Protein AF-A0AA89TRU1-F1 (afdb_monomer_lite)

Sequence (63 aa):
MVVCEGLPGGGDPGRLSDYDTVATSLALLGDAELRELVDRATPLGTGIGGSSARLHVSGTPVR

pLDDT: mean 85.62, std 15.76, range [40.22, 97.75]

Radius of gyration: 13.75 Å; chains: 1; bounding box: 30×27×35 Å

Structure (mmCIF, N/CA/C/O backbone):
data_AF-A0AA89TRU1-F1
#
_entry.id   AF-A0AA89TRU1-F1
#
loop_
_atom_site.group_PDB
_atom_site.id
_atom_site.type_symbol
_atom_site.label_atom_id
_atom_site.label_alt_id
_atom_site.label_comp_id
_atom_site.label_asym_id
_atom_site.label_entity_id
_atom_site.label_seq_id
_atom_site.pdbx_PDB_ins_code
_atom_site.Cartn_x
_atom_site.Cartn_y
_atom_site.Cartn_z
_atom_site.occupancy
_atom_site.B_iso_or_equiv
_atom_site.auth_seq_id
_atom_site.auth_comp_id
_atom_site.auth_asym_id
_atom_site.auth_atom_id
_atom_site.pdbx_PDB_model_num
ATOM 1 N N . MET A 1 1 ? -10.856 12.968 -4.685 1.00 40.22 1 MET A N 1
ATOM 2 C CA . MET A 1 1 ? -10.678 12.209 -5.935 1.00 40.22 1 MET A CA 1
ATOM 3 C C . MET A 1 1 ? -9.701 13.001 -6.778 1.00 40.22 1 MET A C 1
ATOM 5 O O . MET A 1 1 ? -10.111 13.933 -7.456 1.00 40.22 1 MET A O 1
ATOM 9 N N . VAL A 1 2 ? -8.403 12.756 -6.597 1.00 52.75 2 VAL A N 1
ATOM 10 C CA . VAL A 1 2 ? -7.404 13.310 -7.513 1.00 52.75 2 VAL A CA 1
ATOM 11 C C . VAL A 1 2 ? -7.575 12.504 -8.789 1.00 52.75 2 VAL A C 1
ATOM 13 O O . VAL A 1 2 ? -7.373 11.301 -8.785 1.00 52.75 2 VAL A O 1
ATOM 16 N N . VAL A 1 3 ? -8.075 13.138 -9.840 1.00 54.28 3 VAL A N 1
ATOM 17 C CA . VAL A 1 3 ? -8.001 12.573 -11.182 1.00 54.28 3 VAL A CA 1
ATOM 18 C C . VAL A 1 3 ? -6.582 12.841 -11.668 1.00 54.28 3 VAL A C 1
ATOM 20 O O . VAL A 1 3 ? -6.198 13.997 -11.855 1.00 54.28 3 VAL A O 1
ATOM 23 N N . CYS A 1 4 ? -5.769 11.79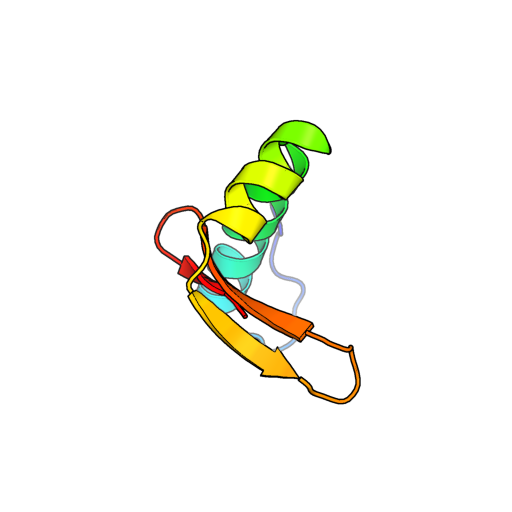5 -11.827 1.00 51.09 4 CYS A N 1
ATOM 24 C CA . CYS A 1 4 ? -4.558 11.877 -12.638 1.00 51.09 4 CYS A CA 1
ATOM 25 C C . CYS A 1 4 ? -4.975 12.044 -14.107 1.00 51.09 4 CYS A C 1
ATOM 27 O O . CYS A 1 4 ? -4.920 11.104 -14.894 1.00 51.09 4 CYS A O 1
ATOM 29 N N . GLU A 1 5 ? -5.430 13.244 -14.471 1.00 50.75 5 GLU A N 1
ATOM 30 C CA . GLU A 1 5 ? -5.624 13.627 -15.865 1.00 50.75 5 GLU A CA 1
ATOM 31 C C . GLU A 1 5 ? -4.260 13.517 -16.555 1.00 50.75 5 GLU A C 1
ATOM 33 O O . GLU A 1 5 ? -3.287 14.163 -16.153 1.00 50.75 5 GLU A O 1
ATOM 38 N N . GLY A 1 6 ? -4.176 12.625 -17.543 1.00 51.62 6 GLY A N 1
ATOM 39 C CA . GLY A 1 6 ? -2.941 12.282 -18.233 1.00 51.62 6 GLY A CA 1
ATOM 40 C C . GLY A 1 6 ? -2.234 13.519 -18.778 1.00 51.62 6 GLY A C 1
ATOM 41 O O . GLY A 1 6 ? -2.660 14.117 -19.764 1.00 51.62 6 GLY A O 1
ATOM 42 N N . LEU A 1 7 ? -1.113 13.878 -18.153 1.00 54.28 7 LEU A N 1
ATOM 43 C CA . LEU A 1 7 ? -0.118 14.748 -18.765 1.00 54.28 7 LEU A CA 1
ATOM 44 C C . LEU A 1 7 ? 0.414 14.052 -20.030 1.00 54.28 7 LEU A C 1
ATOM 46 O O . LEU A 1 7 ? 0.601 12.833 -20.005 1.00 54.28 7 LEU A O 1
ATOM 50 N N . PRO A 1 8 ? 0.694 14.786 -21.123 1.00 47.88 8 PRO A N 1
ATOM 51 C CA . PRO A 1 8 ? 1.164 14.226 -22.389 1.00 47.88 8 PRO A CA 1
ATOM 52 C C . PRO A 1 8 ? 2.642 13.795 -22.301 1.00 47.88 8 PRO A C 1
ATOM 54 O O . PRO A 1 8 ? 3.510 14.308 -23.000 1.00 47.88 8 PRO A O 1
ATOM 57 N N . GLY A 1 9 ? 2.941 12.857 -21.407 1.00 54.88 9 GLY A N 1
ATOM 58 C CA . GLY A 1 9 ? 4.167 12.074 -21.367 1.00 54.88 9 GLY A CA 1
ATOM 59 C C . GLY A 1 9 ? 3.770 10.617 -21.560 1.00 54.88 9 GLY A C 1
ATOM 60 O O . GLY A 1 9 ? 2.848 10.156 -20.899 1.00 54.88 9 GLY A O 1
ATOM 61 N N . GLY A 1 10 ? 4.402 9.920 -22.506 1.00 59.50 10 GLY A N 1
ATOM 62 C CA . GLY A 1 10 ? 3.989 8.603 -23.014 1.00 59.50 10 GLY A CA 1
ATOM 63 C C . GLY A 1 10 ? 4.074 7.445 -22.013 1.00 59.50 10 GLY A C 1
ATOM 64 O O . GLY A 1 10 ? 4.852 6.519 -22.215 1.00 59.50 10 GLY A O 1
ATOM 65 N N . GLY A 1 11 ? 3.293 7.504 -20.937 1.00 63.78 11 GLY A N 1
ATOM 66 C CA . GLY A 1 11 ? 3.038 6.408 -20.015 1.00 63.78 11 GLY A CA 1
ATOM 67 C C . GLY A 1 11 ? 1.818 5.603 -20.452 1.00 63.78 11 GLY A C 1
ATOM 68 O O . GLY A 1 11 ? 0.858 6.131 -21.010 1.00 63.78 11 GLY A O 1
ATOM 69 N N . ASP A 1 12 ? 1.861 4.306 -20.190 1.00 80.88 12 ASP A N 1
ATOM 70 C CA . ASP A 1 12 ? 0.770 3.372 -20.436 1.00 80.88 12 ASP A CA 1
ATOM 71 C C . ASP A 1 12 ? -0.415 3.765 -19.532 1.00 80.88 12 ASP A C 1
ATOM 73 O O . ASP A 1 12 ? -0.268 3.735 -18.306 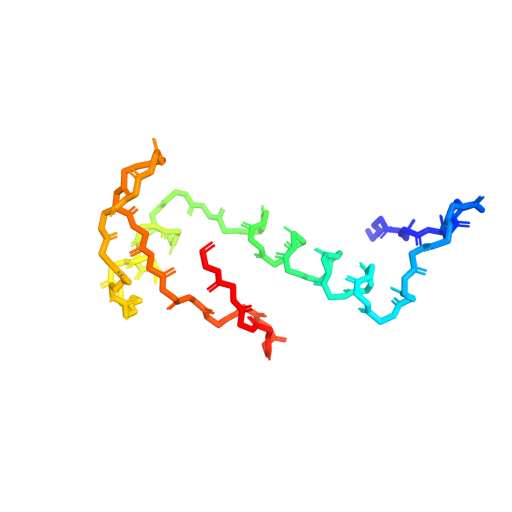1.00 80.88 12 ASP A O 1
ATOM 77 N N . PRO A 1 13 ? -1.596 4.120 -20.074 1.00 78.62 13 PRO A N 1
ATOM 78 C CA . PRO A 1 13 ? -2.706 4.628 -19.261 1.00 78.62 13 PRO A CA 1
ATOM 79 C C . PRO A 1 13 ? -3.164 3.616 -18.201 1.00 78.62 13 PRO A C 1
ATOM 81 O O . PRO A 1 13 ? -3.555 4.009 -17.106 1.00 78.62 13 PRO A O 1
ATOM 84 N N . GLY A 1 14 ? -3.033 2.313 -18.485 1.00 84.94 14 GLY A N 1
ATOM 85 C CA . GLY A 1 14 ? -3.268 1.253 -17.502 1.00 84.94 14 GLY A CA 1
ATOM 86 C C . GLY A 1 14 ? -2.305 1.324 -16.315 1.00 84.94 14 GLY A C 1
ATOM 87 O O . GLY A 1 14 ? -2.746 1.291 -15.172 1.00 84.94 14 GLY A O 1
ATOM 88 N N . ARG A 1 15 ? -1.004 1.538 -16.564 1.00 87.38 15 ARG A N 1
ATOM 89 C CA . ARG A 1 15 ? -0.011 1.672 -15.488 1.00 87.38 15 ARG A CA 1
ATOM 90 C C . ARG A 1 15 ? -0.261 2.911 -14.640 1.00 87.38 15 ARG A C 1
ATOM 92 O O . ARG A 1 15 ? -0.152 2.832 -13.423 1.00 87.38 15 ARG A O 1
ATOM 99 N N . LEU A 1 16 ? -0.610 4.040 -15.256 1.00 91.31 16 LEU A N 1
ATOM 100 C CA . LEU A 1 16 ? -0.940 5.258 -14.510 1.00 91.31 16 LEU A CA 1
ATOM 101 C C . LEU A 1 16 ? -2.178 5.067 -13.622 1.00 91.31 16 LEU A C 1
ATOM 103 O O . LEU A 1 16 ? -2.147 5.465 -12.460 1.00 91.31 16 LEU A O 1
ATOM 107 N N . SER A 1 17 ? -3.220 4.399 -14.127 1.00 90.94 17 SER A N 1
ATOM 108 C CA . SER A 1 17 ? -4.422 4.073 -13.346 1.00 90.94 17 SER A CA 1
ATOM 109 C C . SER A 1 17 ? -4.126 3.124 -12.180 1.00 90.94 17 SER A C 1
ATOM 111 O O . SER A 1 17 ? -4.670 3.300 -11.087 1.00 90.94 17 SER A O 1
ATOM 113 N N . ASP A 1 18 ? -3.255 2.135 -12.392 1.00 91.88 18 ASP A N 1
ATOM 114 C CA . ASP A 1 18 ? 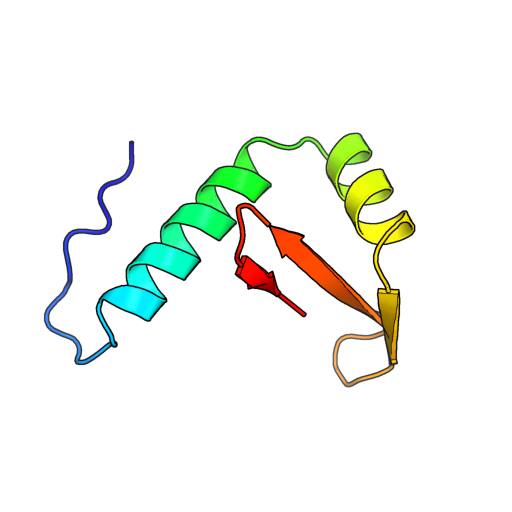-2.805 1.228 -11.334 1.00 91.88 18 ASP A CA 1
ATOM 115 C C . ASP A 1 18 ? -2.043 1.991 -10.244 1.00 91.88 18 ASP A C 1
ATOM 117 O O . ASP A 1 18 ? -2.299 1.789 -9.057 1.00 91.88 18 ASP A O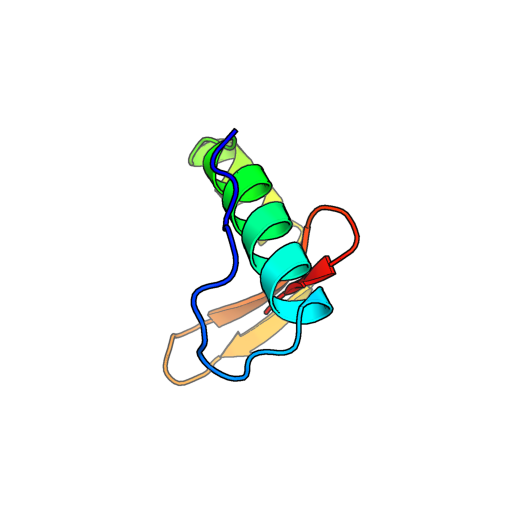 1
ATOM 121 N N . TYR A 1 19 ? -1.140 2.902 -10.625 1.00 92.19 19 TYR A N 1
ATOM 122 C CA . TYR A 1 19 ? -0.407 3.726 -9.662 1.00 92.19 19 TYR A CA 1
ATOM 123 C C . TYR A 1 19 ? -1.331 4.631 -8.851 1.00 92.19 19 TYR A C 1
ATOM 125 O O . TYR A 1 19 ? -1.178 4.684 -7.633 1.00 92.19 19 TYR A O 1
ATOM 133 N N . ASP A 1 20 ? -2.290 5.304 -9.489 1.00 93.69 20 ASP A N 1
ATOM 134 C CA . ASP A 1 20 ? -3.256 6.162 -8.794 1.00 93.69 20 ASP A CA 1
ATOM 135 C C . ASP A 1 20 ? -4.102 5.364 -7.789 1.00 93.69 20 ASP A C 1
ATOM 137 O O . ASP A 1 20 ? -4.224 5.738 -6.618 1.00 93.69 20 ASP A O 1
ATOM 141 N N . THR A 1 21 ? -4.596 4.198 -8.215 1.00 95.31 21 THR A N 1
ATOM 142 C CA . THR A 1 21 ? -5.404 3.306 -7.373 1.00 95.31 21 THR A CA 1
ATOM 143 C C . THR A 1 21 ? -4.608 2.805 -6.172 1.00 95.31 21 THR A C 1
ATOM 145 O O . THR A 1 21 ? -5.089 2.858 -5.036 1.00 95.31 21 THR A O 1
ATOM 148 N N . VAL A 1 22 ? -3.376 2.336 -6.396 1.00 96.31 22 VAL A N 1
ATOM 149 C CA . VAL A 1 22 ? -2.492 1.851 -5.330 1.00 96.31 22 VAL A CA 1
ATOM 150 C C . VAL A 1 22 ? -2.140 2.983 -4.371 1.00 96.31 22 VAL A C 1
ATOM 152 O O . VAL A 1 22 ? -2.290 2.817 -3.162 1.00 96.31 22 VAL A O 1
ATOM 155 N N . ALA A 1 23 ? -1.700 4.133 -4.890 1.00 95.06 23 ALA A N 1
ATOM 156 C CA . ALA A 1 23 ? -1.292 5.273 -4.076 1.00 95.06 23 ALA A CA 1
ATOM 157 C C . ALA A 1 23 ? -2.448 5.782 -3.211 1.00 95.06 23 ALA A C 1
ATOM 159 O O . ALA A 1 23 ? -2.273 5.968 -2.007 1.00 95.06 23 ALA A O 1
ATOM 160 N N . THR A 1 24 ? -3.642 5.924 -3.793 1.00 96.50 24 THR A N 1
ATOM 161 C CA . THR A 1 24 ? -4.848 6.312 -3.055 1.00 96.50 24 THR A CA 1
ATOM 162 C C . THR A 1 24 ? -5.187 5.288 -1.974 1.00 96.50 24 THR A C 1
ATOM 164 O O . THR A 1 24 ? -5.458 5.669 -0.839 1.00 96.50 24 THR A O 1
ATOM 167 N N . SER A 1 25 ? -5.126 3.990 -2.288 1.00 96.75 25 SER A N 1
ATOM 168 C CA . SER A 1 25 ? -5.441 2.923 -1.327 1.00 96.75 25 SER A CA 1
ATOM 169 C C . SER A 1 25 ? -4.480 2.921 -0.134 1.00 96.75 25 SER A C 1
ATOM 171 O O . SER A 1 25 ? -4.920 2.782 1.003 1.00 96.75 25 SER A O 1
ATOM 173 N N . LEU A 1 26 ? -3.179 3.110 -0.376 1.00 96.38 26 LEU A N 1
ATOM 174 C CA . LEU A 1 26 ? -2.164 3.164 0.680 1.00 96.38 26 LEU A CA 1
ATOM 175 C C . LEU A 1 26 ? -2.263 4.441 1.522 1.00 96.38 26 LEU A C 1
ATOM 177 O O . LEU A 1 26 ? -2.088 4.377 2.733 1.00 96.38 26 LEU A O 1
ATOM 181 N N . ALA A 1 27 ? -2.576 5.585 0.907 1.00 97.25 27 ALA A N 1
ATOM 182 C CA . ALA A 1 27 ? -2.704 6.865 1.606 1.00 97.25 27 ALA A CA 1
ATOM 183 C C . ALA A 1 27 ? -3.887 6.917 2.591 1.00 97.25 27 ALA A C 1
ATOM 185 O O . ALA A 1 27 ? -3.910 7.771 3.475 1.00 97.25 27 ALA A O 1
ATOM 186 N N . LEU A 1 28 ? -4.870 6.022 2.444 1.00 97.25 28 LEU A N 1
ATOM 187 C CA . LEU A 1 28 ? -5.997 5.887 3.371 1.00 97.25 28 LEU A CA 1
ATOM 188 C C . LEU A 1 28 ? -5.654 5.069 4.628 1.00 97.25 28 LEU A C 1
ATOM 190 O O . LEU A 1 28 ? -6.445 5.058 5.571 1.00 97.25 28 LEU A O 1
ATOM 194 N N . LEU A 1 29 ? -4.509 4.380 4.653 1.00 97.00 29 LEU A N 1
ATOM 195 C CA . LEU A 1 29 ? -4.080 3.544 5.772 1.00 97.00 29 LEU A CA 1
ATOM 196 C C . LEU A 1 29 ? -3.192 4.333 6.742 1.00 97.00 29 LEU A C 1
ATOM 198 O O . LEU A 1 29 ? -2.310 5.085 6.331 1.00 97.00 29 LEU A O 1
ATOM 202 N N . GLY A 1 30 ? -3.405 4.127 8.043 1.00 97.31 30 GLY A N 1
ATOM 203 C CA . GLY A 1 30 ? -2.492 4.610 9.082 1.00 97.31 30 GLY A CA 1
ATOM 204 C C . GLY A 1 30 ? -1.262 3.711 9.239 1.00 97.31 30 GLY A C 1
ATOM 205 O O . GLY A 1 30 ? -1.219 2.598 8.716 1.00 97.31 30 GLY A O 1
ATOM 206 N N . ASP A 1 31 ? -0.276 4.152 10.021 1.00 97.44 31 ASP A N 1
ATOM 207 C CA . ASP A 1 31 ? 0.990 3.423 10.201 1.00 97.44 31 ASP A CA 1
ATOM 208 C C . ASP A 1 31 ? 0.817 1.999 10.754 1.00 97.44 31 ASP A C 1
ATOM 210 O O . ASP A 1 31 ? 1.548 1.090 10.360 1.00 97.44 31 ASP A O 1
ATOM 214 N N . ALA A 1 32 ? -0.148 1.788 11.656 1.00 97.75 32 ALA A N 1
ATOM 215 C CA . ALA A 1 32 ? -0.443 0.466 12.214 1.00 97.75 32 ALA A CA 1
ATOM 216 C C . ALA A 1 32 ? -0.997 -0.488 11.144 1.00 97.75 32 ALA A C 1
ATOM 218 O O . ALA A 1 32 ? -0.488 -1.593 10.981 1.00 97.75 32 ALA A O 1
ATOM 219 N N . GLU A 1 33 ? -1.960 -0.024 10.348 1.00 96.94 33 GLU A N 1
ATOM 220 C CA . GLU A 1 33 ? -2.537 -0.795 9.241 1.00 96.94 33 GLU A CA 1
ATOM 221 C C . GLU A 1 33 ? -1.481 -1.107 8.171 1.00 96.94 33 GLU A C 1
ATOM 223 O O . GLU A 1 33 ? -1.395 -2.230 7.672 1.00 96.94 33 GLU A O 1
ATOM 228 N N . LEU A 1 34 ? -0.621 -0.133 7.849 1.00 95.56 34 LEU A N 1
ATOM 229 C CA . LEU A 1 34 ? 0.509 -0.331 6.940 1.00 95.56 34 LEU A CA 1
ATOM 230 C C . LEU A 1 34 ? 1.501 -1.359 7.492 1.00 95.56 34 LEU A C 1
ATOM 232 O O . LEU A 1 34 ? 1.984 -2.210 6.742 1.00 95.56 34 LEU A O 1
ATOM 236 N N . ARG A 1 35 ? 1.788 -1.321 8.799 1.00 95.62 35 ARG A N 1
ATOM 237 C CA . ARG A 1 35 ? 2.641 -2.312 9.462 1.00 95.62 35 ARG A CA 1
ATOM 238 C C . ARG A 1 35 ? 2.054 -3.712 9.332 1.00 95.62 35 ARG A C 1
ATOM 240 O O . ARG A 1 35 ? 2.783 -4.607 8.920 1.00 95.62 35 ARG A O 1
ATOM 247 N N . GLU A 1 36 ? 0.774 -3.900 9.644 1.00 96.56 36 GLU A N 1
ATOM 248 C CA . GLU A 1 36 ? 0.110 -5.205 9.532 1.00 96.56 36 GLU A CA 1
ATOM 249 C C . GLU A 1 36 ? 0.033 -5.703 8.085 1.00 96.56 36 GLU A C 1
ATOM 251 O O . GLU A 1 36 ? 0.162 -6.900 7.815 1.00 96.56 36 GLU A O 1
ATOM 256 N N . LEU A 1 37 ? -0.158 -4.794 7.127 1.00 95.00 37 LEU A N 1
ATOM 257 C CA . LEU A 1 37 ? -0.150 -5.134 5.710 1.00 95.00 37 LEU A CA 1
ATOM 258 C C . LEU A 1 37 ? 1.221 -5.660 5.265 1.00 95.00 37 LEU A C 1
ATOM 260 O O . LEU A 1 37 ? 1.288 -6.664 4.557 1.00 95.00 37 LEU A O 1
ATOM 264 N N . VAL A 1 38 ? 2.304 -5.007 5.692 1.00 94.25 38 VAL A N 1
ATOM 265 C CA . VAL A 1 38 ? 3.681 -5.423 5.383 1.00 94.25 38 VAL A CA 1
ATOM 266 C C . VAL A 1 38 ? 4.066 -6.700 6.130 1.00 94.25 38 VAL A C 1
ATOM 268 O O . VAL A 1 38 ? 4.720 -7.557 5.547 1.00 94.25 38 VAL A O 1
ATOM 271 N N . ASP A 1 39 ? 3.650 -6.861 7.386 1.00 94.50 39 ASP A N 1
ATOM 272 C CA . ASP A 1 39 ? 3.966 -8.047 8.194 1.00 94.50 39 ASP A CA 1
ATOM 273 C C . ASP A 1 39 ? 3.366 -9.331 7.596 1.00 94.50 39 ASP A C 1
ATOM 275 O O . ASP A 1 39 ? 4.008 -10.379 7.564 1.00 94.50 39 ASP A O 1
ATOM 279 N N . ARG A 1 40 ? 2.165 -9.230 7.012 1.00 94.50 40 ARG A N 1
ATOM 280 C CA . ARG A 1 40 ? 1.504 -10.341 6.306 1.00 94.50 40 ARG A CA 1
ATOM 281 C C . ARG A 1 40 ? 2.002 -10.561 4.874 1.00 94.50 40 ARG A C 1
ATOM 283 O O . ARG A 1 40 ? 1.599 -11.534 4.233 1.00 94.50 40 ARG A O 1
ATOM 290 N N . ALA A 1 41 ? 2.815 -9.657 4.336 1.00 94.31 41 ALA A N 1
ATOM 291 C CA . ALA A 1 41 ? 3.286 -9.729 2.960 1.00 94.31 41 ALA A CA 1
ATOM 292 C C . ALA A 1 41 ? 4.358 -10.815 2.781 1.00 94.31 41 ALA A C 1
ATOM 294 O O . ALA A 1 41 ? 5.090 -11.169 3.702 1.00 94.31 41 ALA A O 1
ATOM 295 N N . THR A 1 42 ? 4.489 -11.349 1.563 1.00 94.06 42 THR A N 1
ATOM 296 C CA . THR A 1 42 ? 5.521 -12.362 1.285 1.00 94.06 42 THR A CA 1
ATOM 297 C C . THR A 1 42 ? 6.885 -11.687 1.137 1.00 94.06 42 THR A C 1
ATOM 299 O O . THR A 1 42 ? 7.045 -10.905 0.198 1.00 94.06 42 THR A O 1
ATOM 302 N N . PRO A 1 43 ? 7.887 -11.972 1.986 1.00 92.81 43 PRO A N 1
ATOM 303 C CA . PRO A 1 43 ? 9.199 -11.347 1.869 1.00 92.81 43 PRO A CA 1
ATOM 304 C C . PRO A 1 43 ? 9.868 -11.722 0.540 1.00 92.81 43 PRO A C 1
ATOM 306 O O . PRO A 1 43 ? 9.834 -12.874 0.109 1.00 92.81 43 PRO A O 1
ATOM 309 N N . LEU A 1 44 ? 10.487 -10.736 -0.109 1.00 90.94 44 LEU A N 1
ATOM 310 C CA . LEU A 1 44 ? 11.207 -10.899 -1.378 1.00 90.94 44 LEU A CA 1
ATOM 311 C C . LEU A 1 44 ? 12.731 -10.958 -1.195 1.00 90.94 44 LEU A C 1
ATOM 313 O O . LEU A 1 44 ? 13.451 -11.267 -2.142 1.00 90.94 44 LEU A O 1
ATOM 317 N N . GLY A 1 45 ? 13.213 -10.690 0.021 1.00 87.50 45 GLY A N 1
ATOM 318 C CA . GLY A 1 45 ? 14.631 -10.628 0.365 1.00 87.50 45 GLY A CA 1
ATOM 319 C C . GLY A 1 45 ? 15.121 -9.196 0.576 1.00 87.50 45 GLY A C 1
ATOM 320 O O . GLY A 1 45 ? 14.331 -8.253 0.681 1.00 87.50 45 GLY A O 1
ATOM 321 N N . THR A 1 46 ? 16.441 -9.040 0.668 1.00 88.44 46 THR A N 1
ATOM 322 C CA . THR A 1 46 ? 17.111 -7.756 0.907 1.00 88.44 46 THR A CA 1
ATOM 323 C C . THR A 1 46 ? 17.759 -7.218 -0.372 1.00 88.44 46 THR A C 1
ATOM 325 O O . THR A 1 46 ? 18.345 -7.967 -1.151 1.00 88.44 46 THR A O 1
ATOM 328 N N . GLY A 1 47 ? 17.644 -5.908 -0.605 1.00 83.06 47 GLY A N 1
ATOM 329 C CA . GLY A 1 47 ? 18.245 -5.197 -1.738 1.00 83.06 47 GLY A CA 1
ATOM 330 C C . GLY A 1 47 ? 18.825 -3.839 -1.330 1.00 83.06 47 GLY A C 1
ATOM 331 O O . GLY A 1 47 ? 19.035 -3.576 -0.149 1.00 83.06 47 GLY A O 1
ATOM 332 N N . ILE A 1 48 ? 19.057 -2.949 -2.303 1.00 87.88 48 ILE A N 1
ATOM 333 C CA . ILE A 1 48 ? 19.635 -1.606 -2.068 1.00 87.88 48 ILE A CA 1
ATOM 334 C C . ILE A 1 48 ? 18.784 -0.768 -1.094 1.00 87.88 48 ILE A C 1
ATOM 336 O O . ILE A 1 48 ? 19.324 0.028 -0.333 1.00 87.88 48 ILE A O 1
ATOM 340 N N . GLY A 1 49 ? 17.466 -0.988 -1.074 1.00 86.06 49 GLY A N 1
ATOM 341 C CA . GLY A 1 49 ? 16.525 -0.343 -0.151 1.00 86.06 49 GLY A CA 1
ATOM 342 C C . GLY A 1 49 ? 16.265 -1.104 1.155 1.00 86.06 49 GLY A C 1
ATOM 343 O O . GLY A 1 49 ? 15.338 -0.753 1.875 1.00 86.06 49 GLY A O 1
ATOM 344 N N . GLY A 1 50 ? 17.032 -2.154 1.463 1.00 92.12 50 GLY A N 1
ATOM 345 C CA . GLY A 1 50 ? 16.772 -3.031 2.607 1.00 92.12 50 GLY A CA 1
ATOM 346 C C . GLY A 1 50 ? 15.805 -4.171 2.279 1.00 92.12 50 GLY A C 1
ATOM 347 O O . GLY A 1 50 ? 15.764 -4.652 1.146 1.00 92.12 50 GLY A O 1
ATOM 348 N N . SER A 1 51 ? 15.079 -4.661 3.288 1.00 91.69 51 SER A N 1
ATOM 349 C CA . SER A 1 51 ? 14.127 -5.768 3.127 1.00 91.69 51 SER A CA 1
ATOM 350 C C . SER A 1 51 ? 12.873 -5.308 2.392 1.00 91.69 51 SER A C 1
ATOM 352 O O . SER A 1 51 ? 12.278 -4.299 2.759 1.00 91.69 51 SER A O 1
ATOM 354 N N . SER A 1 52 ? 12.453 -6.080 1.394 1.00 92.12 52 SER A N 1
ATOM 355 C CA . SER A 1 52 ? 11.239 -5.829 0.609 1.00 92.12 52 SER A CA 1
ATOM 356 C C . SER A 1 52 ? 10.274 -7.007 0.707 1.00 92.12 52 SER A C 1
ATOM 358 O O . SER A 1 52 ? 10.670 -8.129 1.043 1.00 92.12 52 SER A O 1
ATOM 360 N N . ALA A 1 53 ? 9.000 -6.756 0.424 1.00 93.50 53 ALA A N 1
ATOM 361 C CA . ALA A 1 53 ? 7.953 -7.763 0.474 1.00 93.50 53 ALA A CA 1
ATOM 362 C C . ALA A 1 53 ? 6.936 -7.524 -0.641 1.00 93.50 53 ALA A C 1
ATOM 364 O O . ALA A 1 53 ? 6.722 -6.403 -1.089 1.00 93.50 53 ALA A O 1
ATOM 365 N N . ARG A 1 54 ? 6.292 -8.594 -1.096 1.00 94.31 54 ARG A N 1
ATOM 366 C CA . ARG A 1 54 ? 5.265 -8.530 -2.124 1.00 94.31 54 ARG A CA 1
ATOM 367 C C . ARG A 1 54 ? 3.906 -8.296 -1.497 1.00 94.31 54 ARG A C 1
ATOM 369 O O . ARG A 1 54 ? 3.408 -9.155 -0.769 1.00 94.31 54 ARG A O 1
ATOM 376 N N . LEU A 1 55 ? 3.299 -7.173 -1.852 1.00 94.19 55 LEU A N 1
ATOM 377 C CA . LEU A 1 55 ? 1.954 -6.803 -1.436 1.00 94.19 55 LEU A CA 1
ATOM 378 C C . LEU A 1 55 ? 0.995 -6.909 -2.623 1.00 94.19 55 LEU A C 1
ATOM 380 O O . LEU A 1 55 ? 1.390 -6.841 -3.790 1.00 94.19 55 LEU A O 1
ATOM 384 N N . HIS A 1 56 ? -0.285 -7.059 -2.309 1.00 93.94 56 HIS A N 1
ATOM 385 C CA . HIS A 1 56 ? -1.362 -6.964 -3.279 1.00 93.94 56 HIS A CA 1
ATOM 386 C C . HIS A 1 56 ? -2.318 -5.870 -2.818 1.00 93.94 56 HIS A C 1
ATOM 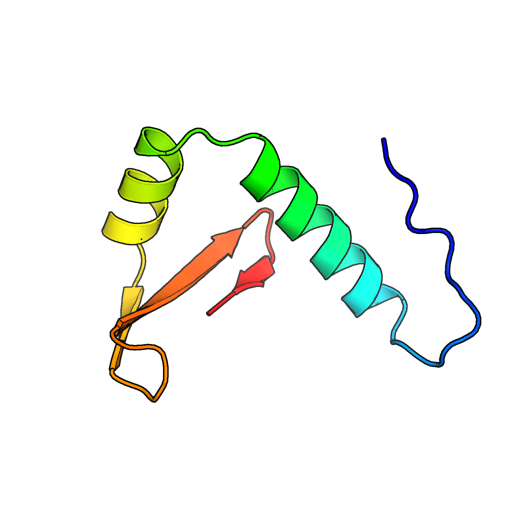388 O O . HIS A 1 56 ? -3.010 -6.031 -1.816 1.00 93.94 56 HIS A O 1
ATOM 394 N N . VAL A 1 57 ? -2.308 -4.740 -3.518 1.00 94.12 57 VAL A N 1
ATOM 395 C CA . VAL A 1 57 ? -3.069 -3.542 -3.153 1.00 94.12 57 VAL A CA 1
ATOM 396 C C . VAL A 1 57 ? -4.137 -3.338 -4.211 1.00 94.12 57 VAL A C 1
ATOM 398 O O . VAL A 1 57 ? -3.810 -3.118 -5.371 1.00 94.12 57 VAL A O 1
ATOM 401 N N . SER A 1 58 ? -5.408 -3.450 -3.825 1.00 92.31 58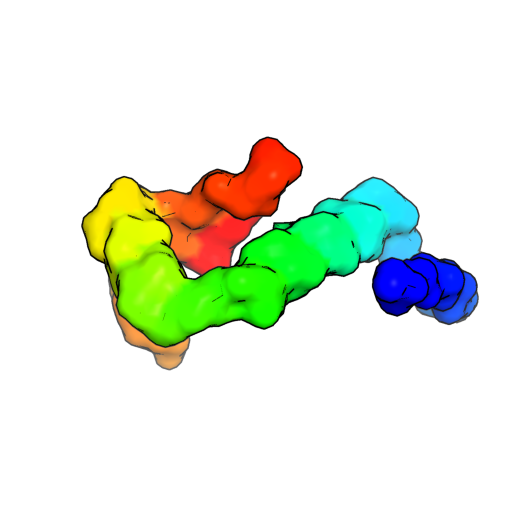 SER A N 1
ATOM 402 C CA . SER A 1 58 ? -6.551 -3.232 -4.728 1.00 92.31 58 SER A CA 1
ATOM 403 C C . SER A 1 58 ? -6.490 -4.035 -6.038 1.00 92.31 58 SER A C 1
ATOM 405 O O . SER A 1 58 ? -6.903 -3.552 -7.084 1.00 92.31 58 SER A O 1
ATOM 407 N N . GLY A 1 59 ? -5.976 -5.271 -5.996 1.00 90.12 59 GLY A N 1
ATOM 408 C CA . GLY A 1 59 ? -5.822 -6.114 -7.192 1.00 90.12 59 GLY A CA 1
ATOM 409 C C . GLY A 1 59 ? -4.447 -6.015 -7.870 1.00 90.12 59 GLY A C 1
ATOM 410 O O . GLY A 1 59 ? -4.126 -6.821 -8.746 1.00 90.12 59 GLY A O 1
ATOM 411 N N . THR A 1 60 ? -3.608 -5.068 -7.448 1.00 93.31 60 THR A N 1
ATOM 412 C CA . THR A 1 60 ? -2.333 -4.754 -8.099 1.00 93.31 60 THR A CA 1
ATOM 413 C C . THR A 1 60 ? -1.152 -5.275 -7.275 1.00 93.31 60 THR A C 1
ATOM 415 O O . THR A 1 60 ? -0.993 -4.910 -6.106 1.00 93.31 60 THR A O 1
ATOM 418 N N . PRO A 1 61 ? -0.288 -6.140 -7.838 1.00 92.38 61 PRO A N 1
ATOM 419 C CA . PRO A 1 61 ? 0.904 -6.610 -7.145 1.00 92.38 61 PRO A CA 1
ATOM 420 C C . PRO A 1 61 ? 1.990 -5.526 -7.104 1.00 92.38 61 PRO A C 1
ATOM 422 O O . PRO A 1 61 ? 2.445 -5.060 -8.148 1.00 92.38 61 PRO A O 1
ATOM 425 N N . VAL A 1 62 ? 2.476 -5.207 -5.906 1.00 91.25 62 VAL A N 1
ATOM 426 C CA . VAL A 1 62 ? 3.572 -4.253 -5.671 1.00 91.25 62 VAL A CA 1
ATOM 427 C C . VAL A 1 62 ? 4.712 -4.913 -4.888 1.00 91.25 62 VAL A C 1
ATOM 429 O O . VAL A 1 62 ? 4.533 -5.995 -4.321 1.00 91.25 62 VAL A O 1
ATOM 432 N N . ARG A 1 63 ? 5.905 -4.318 -4.940 1.00 87.38 63 ARG A N 1
ATOM 433 C CA . ARG A 1 63 ? 7.150 -4.858 -4.371 1.00 87.38 63 ARG A CA 1
ATOM 434 C C . ARG A 1 63 ? 7.826 -3.836 -3.474 1.00 87.38 63 ARG A C 1
ATOM 436 O O . ARG A 1 63 ? 7.640 -2.637 -3.775 1.00 87.38 63 ARG A O 1
#

Foldseek 3Di:
DPPPPDDPDDDDVVVVVVCVQQVVQVVVDDPVRVVVQQVPFAWPAQDPVGTDGWGQGPNDIDD

Secondary structure (DSSP, 8-state):
-------SS---HHHHHHHHHHHHHHHTS-HHHHHHHHHTSEEEEEETTEEEEEEEETTEEE-

Organism: Streptomyces collinus (NCBI:txid42684)